Protein AF-A0A9P6WTS9-F1 (afdb_monomer_lite)

Sequence (95 aa):
MSLSFEYSVPVVHSTQSSPPSGQVRRLWNLSRLKEPEVQKLYVSTFGSLSAALLDQLQQLCASPPSTRPPIDHLNDELNAAIYSALDKSVGSRIG

Foldseek 3Di:
DDDDDDDDDPPPPPPVPPPPPPDPPQAFPVVCCVPPVLVVQLVVQLCVQCVVLVVVVVVCVVPPDPDDPPVVVSVVSNVVSNVVSSCRRRNGPPD

Secondary structure (DSSP, 8-state):
-----------------PPPTT-----B-GGGGGSHHHHHHHHHHHHHHHHHHHHHHHHHHHS--SSPP-HHHHHHHHHHHHHHHHHHHT-BS--

Radius of gyration: 22.13 Å; chains: 1; bounding box: 50×53×55 Å

Organism: Rhizopus oryzae (NCBI:txid64495)

Structure (mmCIF, N/CA/C/O backbone):
data_AF-A0A9P6WTS9-F1
#
_entry.id   AF-A0A9P6WTS9-F1
#
loop_
_atom_site.group_PDB
_atom_site.id
_atom_site.type_symbol
_atom_site.label_atom_id
_atom_site.label_alt_id
_atom_site.label_comp_id
_atom_site.label_asym_id
_atom_site.label_entity_id
_atom_site.label_seq_id
_atom_site.pdbx_PDB_ins_code
_atom_site.Cartn_x
_atom_site.Cartn_y
_atom_site.Cartn_z
_atom_site.occupancy
_atom_site.B_iso_or_equiv
_atom_site.auth_seq_id
_atom_site.auth_comp_id
_atom_site.auth_asym_id
_atom_site.auth_atom_id
_atom_site.pdbx_PDB_model_num
ATOM 1 N N . MET A 1 1 ? -26.601 42.557 -36.144 1.00 41.69 1 MET A N 1
ATOM 2 C CA . MET A 1 1 ? -26.711 41.091 -36.291 1.00 41.69 1 MET A CA 1
ATOM 3 C C . MET A 1 1 ? -26.482 40.495 -34.912 1.00 41.69 1 MET A C 1
ATOM 5 O O . MET A 1 1 ? -25.411 40.723 -34.368 1.00 41.69 1 MET A O 1
ATOM 9 N N . SER A 1 2 ? -27.483 39.838 -34.324 1.00 50.09 2 SER A N 1
ATOM 10 C CA . SER A 1 2 ? -27.382 39.219 -32.993 1.00 50.09 2 SER A CA 1
ATOM 11 C C . SER A 1 2 ? -27.346 37.704 -33.163 1.00 50.09 2 SER A C 1
ATOM 13 O O . SER A 1 2 ? -28.221 37.151 -33.825 1.00 50.09 2 SER A O 1
ATOM 15 N N . LEU A 1 3 ? -26.323 37.049 -32.617 1.00 57.09 3 LEU A N 1
ATOM 16 C CA . LEU A 1 3 ? -26.210 35.592 -32.609 1.00 57.09 3 LEU A CA 1
ATOM 17 C C . LEU A 1 3 ? -26.916 35.063 -31.357 1.00 57.09 3 LEU A C 1
ATOM 19 O O . LEU A 1 3 ? -26.455 35.308 -30.244 1.00 57.09 3 LEU A O 1
ATOM 23 N N . SER A 1 4 ? -28.036 34.365 -31.543 1.00 58.50 4 SER A N 1
ATOM 24 C CA . SER A 1 4 ? -28.670 33.585 -30.480 1.00 58.50 4 SER A CA 1
ATOM 25 C C . SER A 1 4 ? -28.094 32.174 -30.482 1.00 58.50 4 SER A C 1
ATOM 27 O O . SER A 1 4 ? -28.066 31.517 -31.521 1.00 58.50 4 SER A O 1
ATOM 29 N N . PHE A 1 5 ? -27.657 31.709 -29.314 1.00 61.00 5 PHE A N 1
ATOM 30 C CA . PHE A 1 5 ? -27.233 30.332 -29.096 1.00 61.00 5 PHE A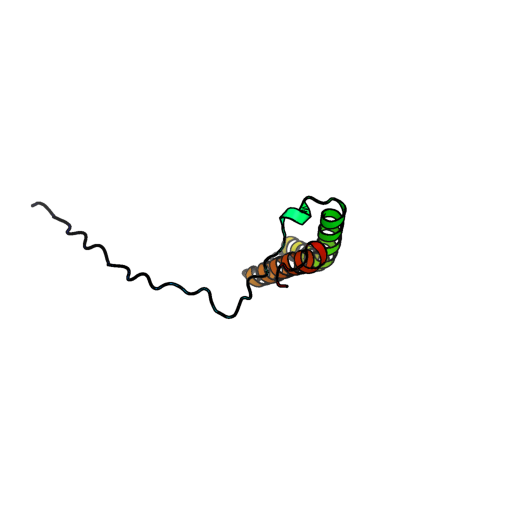 CA 1
ATOM 31 C C . PHE A 1 5 ? -28.347 29.594 -28.350 1.00 61.00 5 PHE A C 1
ATOM 33 O O . PHE A 1 5 ? -28.607 29.876 -27.183 1.00 61.00 5 PHE A O 1
ATOM 40 N N . GLU A 1 6 ? -29.008 28.657 -29.026 1.00 61.91 6 GLU A N 1
ATOM 41 C CA . GLU A 1 6 ? -29.852 27.653 -28.377 1.00 61.91 6 GLU A CA 1
ATOM 42 C C . GLU A 1 6 ? -28.940 26.590 -27.757 1.00 61.91 6 GLU A C 1
ATOM 44 O O . GLU A 1 6 ? -28.322 25.785 -28.456 1.00 61.91 6 GLU A O 1
ATOM 49 N N . TYR A 1 7 ? -28.824 26.600 -26.430 1.00 59.75 7 TYR A N 1
ATOM 50 C CA . TYR A 1 7 ? -28.170 25.523 -25.697 1.00 59.75 7 TYR A CA 1
ATOM 51 C C . TYR A 1 7 ? -29.172 24.379 -25.507 1.00 59.75 7 TYR A C 1
ATOM 53 O O . TYR A 1 7 ? -29.970 24.385 -24.572 1.00 59.75 7 TYR A O 1
ATOM 61 N N . SER A 1 8 ? -29.141 23.388 -26.400 1.00 62.81 8 SER A N 1
ATOM 62 C CA . SER A 1 8 ? -29.804 22.106 -26.148 1.00 62.81 8 SER A CA 1
ATOM 63 C C . SER A 1 8 ? -28.979 21.310 -25.141 1.00 62.81 8 SER A C 1
ATOM 65 O O . SER A 1 8 ? -27.866 20.878 -25.442 1.00 62.81 8 SER A O 1
ATOM 67 N N . VAL A 1 9 ? -29.526 21.120 -23.939 1.00 62.06 9 VAL A N 1
ATOM 68 C CA . VAL A 1 9 ? -28.945 20.238 -22.922 1.00 62.06 9 VAL A CA 1
ATOM 69 C C . VAL A 1 9 ? -29.034 18.807 -23.459 1.00 62.06 9 VAL A C 1
ATOM 71 O O . VAL A 1 9 ? -30.150 18.330 -23.683 1.00 62.06 9 VAL A O 1
ATOM 74 N N . PRO A 1 10 ? -27.919 18.088 -23.682 1.00 55.81 10 PRO A N 1
ATOM 75 C CA . PRO A 1 10 ? -28.020 16.669 -23.962 1.00 55.81 10 PRO A CA 1
ATOM 76 C C . PRO A 1 10 ? -28.634 16.021 -22.722 1.00 55.81 10 PRO A C 1
ATOM 78 O O . PRO A 1 10 ? -28.065 16.089 -21.631 1.00 55.81 10 PRO A O 1
ATOM 81 N N . VAL A 1 11 ? -29.817 15.420 -22.881 1.00 57.06 11 VAL A N 1
ATOM 82 C CA . VAL A 1 11 ? -30.363 14.479 -21.904 1.00 57.06 11 VAL A CA 1
ATOM 83 C C . VAL A 1 11 ? -29.363 13.335 -21.844 1.00 57.06 11 VAL A C 1
ATOM 85 O O . VAL A 1 11 ? -29.402 12.393 -22.633 1.00 57.06 11 VAL A O 1
ATOM 88 N N . VAL A 1 12 ? -28.408 13.454 -20.928 1.00 53.62 12 VAL A N 1
ATOM 89 C CA . VAL A 1 12 ? -27.649 12.324 -20.426 1.00 53.62 12 VAL A CA 1
ATOM 90 C C . VAL A 1 12 ? -28.691 11.420 -19.796 1.00 53.62 12 VAL A C 1
ATOM 92 O O . VAL A 1 12 ? -29.100 11.609 -18.652 1.00 53.62 12 VAL A O 1
ATOM 95 N N . HIS A 1 13 ? -29.175 10.459 -20.584 1.00 50.66 13 HIS A N 1
ATOM 96 C CA . HIS A 1 13 ? -29.730 9.242 -20.031 1.00 50.66 13 HIS A CA 1
ATOM 97 C C . HIS A 1 13 ? -28.701 8.787 -19.014 1.00 50.66 13 HIS A C 1
ATOM 99 O O . HIS A 1 13 ? -27.554 8.531 -19.383 1.00 50.66 13 HIS A O 1
ATOM 105 N N . SER A 1 14 ? -29.090 8.793 -17.742 1.00 51.31 14 SER A N 1
ATOM 106 C CA . SER A 1 14 ? -28.311 8.247 -16.649 1.00 51.31 14 SER A CA 1
ATOM 107 C C . SER A 1 14 ? -28.039 6.787 -16.983 1.00 51.31 14 SER A C 1
ATOM 109 O O . SER A 1 14 ? -28.777 5.893 -16.578 1.00 51.31 14 SER A O 1
ATOM 111 N N . THR A 1 15 ? -26.997 6.529 -17.770 1.00 49.44 15 THR A N 1
ATOM 112 C CA . THR A 1 15 ? -26.348 5.239 -17.811 1.00 49.44 15 THR A CA 1
ATOM 113 C C . THR A 1 15 ? -25.798 5.108 -16.413 1.00 49.44 15 THR A C 1
ATOM 115 O O . THR A 1 15 ? -24.747 5.662 -16.093 1.00 49.44 15 THR A O 1
ATOM 118 N N . GLN A 1 16 ? -26.599 4.480 -15.555 1.00 49.19 16 GLN A N 1
ATOM 119 C CA . GLN A 1 16 ? -26.169 3.858 -14.328 1.00 49.19 16 GLN A CA 1
ATOM 120 C C . GLN A 1 16 ? -24.933 3.056 -14.710 1.00 49.19 16 GLN A C 1
ATOM 122 O O . GLN A 1 16 ? -25.018 1.956 -15.252 1.00 49.19 16 GLN A O 1
ATOM 127 N N . SER A 1 17 ? -23.773 3.676 -14.530 1.00 48.22 17 SER A N 1
ATOM 128 C CA . SER A 1 17 ? -22.482 3.041 -14.625 1.00 48.22 17 SER A CA 1
ATOM 129 C C . SER A 1 17 ? -22.432 2.125 -13.419 1.00 48.22 17 SER A C 1
ATOM 131 O O . SER A 1 17 ? -21.929 2.474 -12.353 1.00 48.22 17 SER A O 1
ATOM 133 N N . SER A 1 18 ? -23.067 0.960 -13.566 1.00 49.69 18 SER A N 1
ATOM 134 C CA . SER A 1 18 ? -22.862 -0.167 -12.680 1.00 49.69 18 SER A CA 1
ATOM 135 C C . SER A 1 18 ? -21.351 -0.292 -12.519 1.00 49.69 18 SER A C 1
ATOM 137 O O . SER A 1 18 ? -20.653 -0.415 -13.533 1.00 49.69 18 SER A O 1
ATOM 139 N N . PRO A 1 19 ? -20.815 -0.165 -11.291 1.00 56.06 19 PRO A N 1
ATOM 140 C CA . PRO A 1 19 ? -19.388 -0.316 -11.092 1.00 56.06 19 PRO A CA 1
ATOM 141 C C . PRO A 1 19 ? -18.991 -1.684 -11.660 1.00 56.06 19 PRO A C 1
ATOM 143 O O . PRO A 1 19 ? -19.766 -2.635 -11.515 1.00 56.06 19 PRO A O 1
ATOM 146 N N . PRO A 1 20 ? -17.845 -1.790 -12.352 1.00 50.31 20 PRO A N 1
ATOM 147 C CA . PRO A 1 20 ? -17.446 -3.023 -13.011 1.00 50.31 20 PRO A CA 1
ATOM 148 C C . PRO A 1 20 ? -17.545 -4.190 -12.023 1.00 50.31 20 PRO A C 1
ATOM 150 O O . PRO A 1 20 ? -16.920 -4.175 -10.962 1.00 50.31 20 PRO A O 1
ATOM 153 N N . SER A 1 21 ? -18.346 -5.196 -12.385 1.00 46.19 21 SER A N 1
ATOM 154 C CA . SER A 1 21 ? -18.711 -6.380 -11.588 1.00 46.19 21 SER A CA 1
ATOM 155 C C . SER A 1 21 ? -17.529 -7.311 -11.233 1.00 46.19 21 SER A C 1
ATOM 157 O O . SER A 1 21 ? -17.739 -8.464 -10.867 1.00 46.19 21 SER A O 1
ATOM 159 N N . GLY A 1 22 ? -16.284 -6.845 -11.351 1.00 43.81 22 GLY A N 1
ATOM 160 C CA . GLY A 1 22 ? -15.066 -7.613 -11.078 1.00 43.81 22 GLY A CA 1
ATOM 161 C C . GLY A 1 22 ? -14.240 -7.105 -9.896 1.00 43.81 22 GLY A C 1
ATOM 162 O O . GLY A 1 22 ? -13.394 -7.837 -9.394 1.00 43.81 22 GLY A O 1
ATOM 163 N N . GLN A 1 23 ? -14.479 -5.885 -9.407 1.00 46.03 23 GLN A N 1
ATOM 164 C CA . GLN A 1 23 ? -13.842 -5.419 -8.177 1.00 46.03 23 GLN A CA 1
ATOM 165 C C . GLN A 1 23 ? -14.809 -5.639 -7.025 1.00 46.03 23 GLN A C 1
ATOM 167 O O . GLN A 1 23 ? -15.644 -4.786 -6.723 1.00 46.03 23 GLN A O 1
ATOM 172 N N . VAL A 1 24 ? -14.687 -6.796 -6.368 1.00 52.62 24 VAL A N 1
ATOM 173 C CA . VAL A 1 24 ? -15.181 -6.960 -4.998 1.00 52.62 24 VAL A CA 1
ATOM 174 C C . VAL A 1 24 ? -14.623 -5.775 -4.217 1.00 52.62 24 VAL A C 1
ATOM 176 O O . VAL A 1 24 ? -13.421 -5.720 -3.951 1.00 52.62 24 VAL A O 1
ATOM 179 N N . ARG A 1 25 ? -15.462 -4.772 -3.929 1.00 57.44 25 ARG A N 1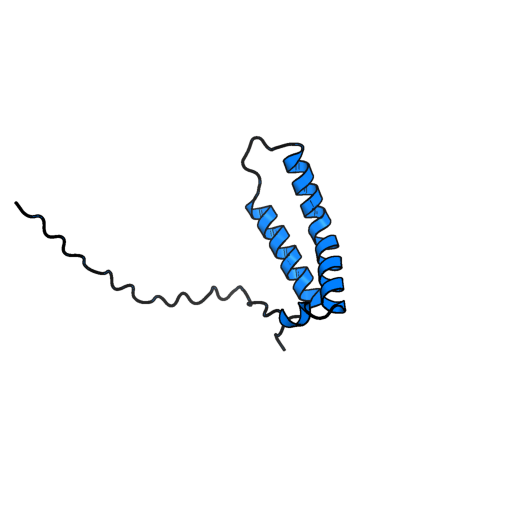
ATOM 180 C CA . ARG A 1 25 ? -15.064 -3.633 -3.103 1.00 57.44 25 ARG A CA 1
ATOM 181 C C . ARG A 1 25 ? -14.701 -4.223 -1.750 1.00 57.44 25 ARG A C 1
ATOM 183 O O . ARG A 1 25 ? -15.591 -4.567 -0.977 1.00 57.44 25 ARG A O 1
ATOM 190 N N . ARG A 1 26 ? -13.405 -4.405 -1.487 1.00 64.75 26 ARG A N 1
ATOM 191 C CA . ARG A 1 26 ? -12.925 -4.857 -0.181 1.00 64.75 26 ARG A CA 1
ATOM 192 C C . ARG A 1 26 ? -13.312 -3.775 0.817 1.00 64.75 26 ARG A C 1
ATOM 194 O O . ARG A 1 26 ? -12.767 -2.674 0.813 1.00 64.75 26 ARG A O 1
ATOM 201 N N . LEU A 1 27 ? -14.340 -4.060 1.607 1.00 77.19 27 LEU A N 1
ATOM 202 C CA . LEU A 1 27 ? -14.847 -3.147 2.620 1.00 77.19 27 LEU A CA 1
ATOM 203 C C . LEU A 1 27 ? -13.956 -3.280 3.853 1.00 77.19 27 LEU A C 1
ATOM 205 O O . LEU A 1 27 ? -14.248 -4.054 4.760 1.00 77.19 27 LEU A O 1
ATOM 209 N N . TRP A 1 28 ? -12.846 -2.551 3.884 1.00 86.00 28 TRP A N 1
ATOM 210 C CA . TRP A 1 28 ? -11.981 -2.516 5.059 1.00 86.00 28 TRP A CA 1
ATOM 211 C C . TRP A 1 28 ? -12.637 -1.761 6.210 1.00 86.00 28 TRP A C 1
ATOM 213 O O . TRP A 1 28 ? -13.214 -0.685 6.030 1.00 86.00 28 TRP A O 1
ATOM 223 N N . ASN A 1 29 ? -12.518 -2.296 7.425 1.00 83.75 29 ASN A N 1
ATOM 224 C CA . ASN A 1 29 ? -13.013 -1.621 8.619 1.00 83.75 29 ASN A CA 1
ATOM 225 C C . ASN A 1 29 ? -12.025 -0.541 9.092 1.00 83.75 29 ASN A C 1
ATOM 227 O O . ASN A 1 29 ? -11.372 -0.694 10.122 1.00 83.75 29 ASN A O 1
ATOM 231 N N . LEU A 1 30 ? -11.906 0.559 8.339 1.00 85.50 30 LEU A N 1
ATOM 232 C CA . LEU A 1 30 ? -10.911 1.615 8.588 1.00 85.50 30 LEU A CA 1
ATOM 233 C C . LEU A 1 30 ? -11.030 2.267 9.975 1.00 85.50 30 LEU A C 1
ATOM 235 O O . LEU A 1 30 ? -10.059 2.837 10.463 1.00 85.50 30 LEU A O 1
ATOM 239 N N . SER A 1 31 ? -12.179 2.158 10.654 1.00 85.69 31 SER A N 1
ATOM 240 C CA . SER A 1 31 ? -12.309 2.622 12.040 1.00 85.69 31 SER A CA 1
ATOM 241 C C . SER A 1 31 ? -11.350 1.905 12.993 1.00 85.69 31 SER A C 1
ATOM 243 O O . SER A 1 31 ? -10.938 2.504 13.982 1.00 85.69 31 SER A O 1
ATOM 245 N N . ARG A 1 32 ? -10.964 0.661 12.678 1.00 85.56 32 ARG A N 1
ATOM 246 C CA . ARG A 1 32 ? -10.007 -0.129 13.458 1.00 85.56 32 ARG A CA 1
ATOM 247 C C . ARG A 1 32 ? -8.571 0.374 13.343 1.00 85.56 32 ARG A C 1
ATOM 249 O O . ARG A 1 32 ? -7.789 0.110 14.239 1.00 85.56 32 ARG A O 1
ATOM 256 N N . LEU A 1 33 ? -8.220 1.166 12.320 1.00 85.88 33 LEU A N 1
ATOM 257 C CA . LEU A 1 33 ? -6.895 1.813 12.248 1.00 85.88 33 LEU A CA 1
ATOM 258 C C . LEU A 1 33 ? -6.647 2.794 13.403 1.00 85.88 33 LEU A C 1
ATOM 260 O O . LEU A 1 33 ? -5.512 3.206 13.616 1.00 85.88 33 LEU A O 1
ATOM 264 N N . LYS A 1 34 ? -7.695 3.180 14.141 1.00 85.88 34 LYS A N 1
ATOM 265 C CA . LYS A 1 34 ? -7.570 3.969 15.371 1.00 85.88 34 LYS A CA 1
ATOM 266 C C . LYS A 1 34 ? -7.056 3.141 16.552 1.00 85.88 34 LYS A C 1
ATOM 268 O O . LYS A 1 34 ? -6.615 3.717 17.541 1.00 85.88 34 LYS A O 1
ATOM 273 N N . GLU A 1 35 ? -7.143 1.813 16.479 1.00 91.06 35 GLU A N 1
ATOM 274 C CA . GLU A 1 35 ? -6.610 0.917 17.500 1.00 91.06 35 GLU A CA 1
ATOM 275 C C . GLU A 1 35 ? -5.078 0.859 17.360 1.00 91.06 35 GLU A C 1
ATOM 277 O O . GLU A 1 35 ? -4.577 0.557 16.274 1.00 91.06 35 GLU A O 1
ATOM 282 N N . PRO A 1 36 ? -4.312 1.104 18.435 1.00 89.38 36 PRO A N 1
ATOM 283 C CA . PRO A 1 36 ? -2.854 1.194 18.356 1.00 89.38 36 PRO A CA 1
ATOM 284 C C . PRO A 1 36 ? -2.194 -0.107 17.879 1.00 89.38 36 PRO A C 1
ATOM 286 O O . PRO A 1 36 ? -1.206 -0.063 17.151 1.00 89.38 36 PRO A O 1
ATOM 289 N N . GLU A 1 37 ? -2.752 -1.268 18.223 1.00 88.88 37 GLU A N 1
ATOM 290 C CA . GLU A 1 37 ? -2.214 -2.566 17.796 1.00 88.88 37 GLU A CA 1
ATOM 291 C C . GLU A 1 37 ? -2.451 -2.824 16.301 1.00 88.88 37 GLU A C 1
ATOM 293 O O . GLU A 1 37 ? -1.549 -3.259 15.585 1.00 88.88 37 GLU A O 1
ATOM 298 N N . VAL A 1 38 ? -3.633 -2.462 15.796 1.00 88.62 38 VAL A N 1
ATOM 299 C CA . VAL A 1 38 ? -3.972 -2.561 14.369 1.00 88.62 38 VAL A CA 1
ATOM 300 C C . VAL A 1 38 ? -3.148 -1.572 13.549 1.00 88.62 38 VAL A C 1
ATOM 302 O O . VAL A 1 38 ? -2.644 -1.923 12.483 1.00 88.62 38 VAL A O 1
ATOM 305 N N . GLN A 1 39 ? -2.960 -0.353 14.057 1.00 89.69 39 GLN A N 1
ATOM 306 C CA . GLN A 1 39 ? -2.117 0.657 13.427 1.00 89.69 39 GLN A CA 1
ATOM 307 C C . GLN A 1 39 ? -0.659 0.192 13.335 1.00 89.69 39 GLN A C 1
ATOM 309 O O . GLN A 1 39 ? -0.060 0.284 12.264 1.00 89.69 39 GLN A O 1
ATOM 314 N N . LYS A 1 40 ? -0.086 -0.341 14.424 1.00 92.19 40 LYS A N 1
ATOM 315 C CA . LYS A 1 40 ? 1.276 -0.900 14.419 1.00 92.19 40 LYS A CA 1
ATOM 316 C C . LYS A 1 40 ? 1.408 -2.039 13.413 1.00 92.19 40 LYS A C 1
ATOM 318 O O . LYS A 1 40 ? 2.374 -2.062 12.651 1.00 92.19 40 LYS A O 1
ATOM 323 N N . LEU A 1 41 ? 0.431 -2.948 13.375 1.00 91.88 41 LEU A N 1
ATOM 324 C CA . LEU A 1 41 ? 0.417 -4.057 12.426 1.00 91.88 41 LEU A CA 1
ATOM 325 C C . LEU A 1 41 ? 0.338 -3.559 10.978 1.00 91.88 41 LEU A C 1
ATOM 327 O O . LEU A 1 41 ? 1.087 -4.045 10.131 1.00 91.88 41 LEU A O 1
ATOM 331 N N . TYR A 1 42 ? -0.512 -2.565 10.699 1.00 92.38 42 TYR A N 1
ATOM 332 C CA . TYR A 1 42 ? -0.597 -1.921 9.389 1.00 92.38 42 TYR A CA 1
ATOM 333 C C . TYR A 1 42 ? 0.743 -1.304 8.987 1.00 92.38 42 TYR A C 1
ATOM 335 O O . TYR A 1 42 ? 1.239 -1.609 7.910 1.00 92.38 42 TYR A O 1
ATOM 343 N N . VAL A 1 43 ? 1.356 -0.487 9.849 1.00 91.81 43 VAL A N 1
ATOM 344 C CA . VAL A 1 43 ? 2.623 0.203 9.550 1.00 91.81 43 VAL A CA 1
ATOM 345 C C . VAL A 1 43 ? 3.761 -0.793 9.337 1.00 91.81 43 VAL A C 1
ATOM 347 O O . VAL A 1 43 ? 4.508 -0.660 8.372 1.00 91.81 43 VAL A O 1
ATOM 350 N N . SER A 1 44 ? 3.874 -1.812 10.193 1.00 93.50 44 SER A N 1
ATOM 351 C CA . SER A 1 44 ? 4.890 -2.858 10.047 1.00 93.50 44 SER A CA 1
ATOM 352 C C . SER A 1 44 ? 4.704 -3.639 8.747 1.00 93.50 44 SER A C 1
ATOM 354 O O . SER A 1 44 ? 5.657 -3.807 7.991 1.00 93.50 44 SER A O 1
ATOM 356 N N . THR A 1 45 ? 3.472 -4.061 8.455 1.00 91.19 45 THR A N 1
ATOM 357 C CA . THR A 1 45 ? 3.152 -4.825 7.244 1.00 91.19 45 THR A CA 1
ATOM 358 C C . THR A 1 45 ? 3.364 -3.986 5.990 1.00 91.19 45 THR A C 1
ATOM 360 O O . THR A 1 45 ? 3.993 -4.450 5.044 1.00 91.19 45 THR A O 1
ATOM 363 N N . PHE A 1 46 ? 2.867 -2.748 5.984 1.00 93.00 46 PHE A N 1
ATOM 364 C CA . PHE A 1 46 ? 3.040 -1.817 4.879 1.00 93.00 46 PHE A CA 1
ATOM 365 C C . PHE A 1 46 ? 4.520 -1.550 4.632 1.00 93.00 46 PHE A C 1
ATOM 367 O O . PHE A 1 46 ? 4.953 -1.695 3.501 1.00 93.00 46 PHE A O 1
ATOM 374 N N . GLY A 1 47 ? 5.305 -1.272 5.677 1.00 91.44 47 GLY A N 1
ATOM 375 C CA . GLY A 1 47 ? 6.745 -1.049 5.554 1.00 91.44 47 GLY A CA 1
ATOM 376 C C . GLY A 1 47 ? 7.484 -2.240 4.939 1.00 91.44 47 GLY A C 1
ATOM 377 O O . GLY A 1 47 ? 8.333 -2.046 4.075 1.00 91.44 47 GLY A O 1
ATOM 378 N N . SER A 1 48 ? 7.133 -3.472 5.322 1.00 92.44 48 SER A N 1
ATOM 379 C CA . SER A 1 48 ? 7.704 -4.674 4.699 1.00 92.44 48 SER A CA 1
ATOM 380 C C . SER A 1 48 ? 7.285 -4.843 3.236 1.00 92.44 48 SER A C 1
ATOM 382 O O . SER A 1 48 ? 8.113 -5.220 2.413 1.00 92.44 48 SER A O 1
ATOM 384 N N . LEU A 1 49 ? 6.023 -4.562 2.898 1.00 90.31 49 LEU A N 1
ATOM 385 C CA . LEU A 1 49 ? 5.507 -4.693 1.530 1.00 90.31 49 LEU A CA 1
ATOM 386 C C . LEU A 1 49 ? 6.025 -3.590 0.600 1.00 90.31 49 LEU A C 1
ATOM 388 O O . LEU A 1 49 ? 6.341 -3.854 -0.553 1.00 90.31 49 LEU A O 1
ATOM 392 N N . SER A 1 50 ? 6.148 -2.362 1.101 1.00 91.50 50 SER A N 1
ATOM 393 C CA . SER A 1 50 ? 6.622 -1.211 0.336 1.00 91.50 50 SER A CA 1
ATOM 394 C C . SER A 1 50 ? 8.146 -1.140 0.241 1.00 91.50 50 SER A C 1
ATOM 396 O O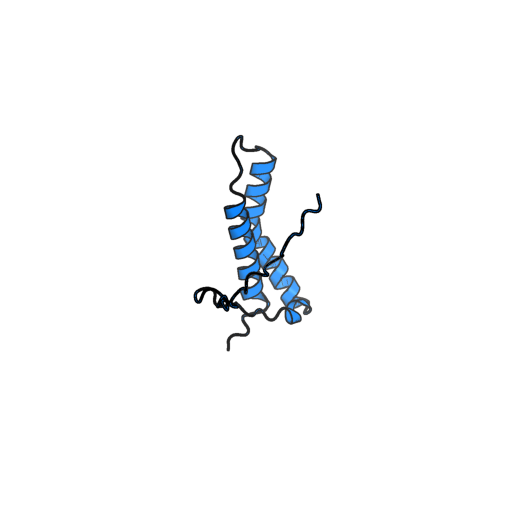 . SER A 1 50 ? 8.650 -0.255 -0.438 1.00 91.50 50 SER A O 1
ATOM 398 N N . ALA A 1 51 ? 8.895 -2.012 0.927 1.00 91.62 51 ALA A N 1
ATOM 399 C CA . ALA A 1 51 ? 10.359 -1.974 0.931 1.00 91.62 51 ALA A CA 1
ATOM 400 C C . ALA A 1 51 ? 10.944 -2.130 -0.482 1.00 91.62 51 ALA A C 1
ATOM 402 O O . ALA A 1 51 ? 11.799 -1.343 -0.879 1.00 91.62 51 ALA A O 1
ATOM 403 N N . ALA A 1 52 ? 10.431 -3.092 -1.258 1.00 87.38 52 ALA A N 1
ATOM 404 C CA . ALA A 1 52 ? 10.848 -3.306 -2.644 1.00 87.38 52 ALA A CA 1
ATOM 405 C C . ALA A 1 52 ? 10.479 -2.114 -3.543 1.00 87.38 52 ALA A C 1
ATOM 407 O O . ALA A 1 52 ? 11.298 -1.650 -4.330 1.00 87.38 52 ALA A O 1
ATOM 408 N N . LEU A 1 53 ? 9.276 -1.560 -3.363 1.00 89.31 53 LEU A N 1
ATOM 409 C CA . LEU A 1 53 ? 8.831 -0.365 -4.081 1.00 89.31 53 LEU A CA 1
ATOM 410 C C . LEU A 1 53 ? 9.720 0.852 -3.774 1.00 89.31 53 LEU A C 1
ATOM 412 O O . LEU A 1 53 ? 10.020 1.648 -4.663 1.00 89.31 53 LEU A O 1
ATOM 416 N N . LEU A 1 54 ? 10.142 1.009 -2.516 1.00 89.06 54 LEU A N 1
ATOM 417 C CA . LEU A 1 54 ? 11.013 2.101 -2.088 1.00 89.06 54 LEU A CA 1
ATOM 418 C C . LEU A 1 54 ? 12.400 1.990 -2.731 1.00 89.06 54 LEU A C 1
ATOM 420 O O . LEU A 1 54 ? 12.932 3.000 -3.185 1.00 89.06 54 LEU A O 1
ATOM 424 N N . ASP A 1 55 ? 12.948 0.776 -2.807 1.00 89.19 55 ASP A N 1
ATOM 425 C CA . ASP A 1 55 ? 14.216 0.486 -3.484 1.00 89.19 55 ASP A CA 1
ATOM 426 C C . ASP A 1 55 ? 14.135 0.826 -4.983 1.00 89.19 55 ASP A C 1
ATOM 428 O O . ASP A 1 55 ? 14.959 1.581 -5.504 1.00 89.19 55 ASP A O 1
ATOM 432 N N . GLN A 1 56 ? 13.054 0.412 -5.655 1.00 86.44 56 GLN A N 1
ATOM 433 C CA . GLN A 1 56 ? 12.799 0.770 -7.056 1.00 86.44 56 GLN A CA 1
ATOM 434 C C . GLN A 1 56 ? 12.684 2.287 -7.264 1.00 86.44 56 GLN A C 1
ATOM 436 O O . GLN A 1 56 ? 13.252 2.832 -8.212 1.00 86.44 56 GLN A O 1
ATOM 441 N N . LEU A 1 57 ? 11.969 2.992 -6.381 1.00 87.00 57 LEU A N 1
ATOM 442 C CA . LEU A 1 57 ? 11.857 4.454 -6.416 1.00 87.00 57 LEU A CA 1
ATOM 443 C C . LEU A 1 57 ? 13.214 5.133 -6.212 1.00 87.00 57 LEU A C 1
ATOM 445 O O . LEU A 1 57 ? 13.535 6.082 -6.927 1.00 87.00 57 LEU A O 1
ATOM 449 N N . GLN A 1 58 ? 14.023 4.647 -5.270 1.00 87.88 58 GLN A N 1
ATOM 450 C CA . GLN A 1 58 ? 15.375 5.156 -5.048 1.00 87.88 58 GLN A CA 1
ATOM 451 C C . GLN A 1 58 ? 16.254 4.957 -6.283 1.00 87.88 58 GLN A C 1
ATOM 453 O O . GLN A 1 58 ? 16.950 5.890 -6.682 1.00 87.88 58 GLN A O 1
ATOM 458 N N . GLN A 1 59 ? 16.175 3.795 -6.930 1.00 86.00 59 GLN A N 1
ATOM 459 C CA . GLN A 1 59 ? 16.931 3.503 -8.143 1.00 86.00 59 GLN A CA 1
ATOM 460 C C . GLN A 1 59 ? 16.504 4.392 -9.319 1.00 86.00 59 GLN A C 1
ATOM 462 O O . GLN A 1 59 ? 17.360 4.908 -10.035 1.00 86.00 59 GLN A O 1
ATOM 467 N N . LEU A 1 60 ? 15.201 4.640 -9.483 1.00 84.81 60 LEU A N 1
ATOM 468 C CA . LEU A 1 60 ? 14.675 5.562 -10.495 1.00 84.81 60 LEU A CA 1
ATOM 469 C C . LEU A 1 60 ? 15.103 7.013 -10.243 1.00 84.81 60 LEU A C 1
ATOM 471 O O . LEU A 1 60 ? 15.401 7.733 -11.190 1.00 84.81 60 LEU A O 1
ATOM 475 N N . CYS A 1 61 ? 15.159 7.450 -8.985 1.00 83.31 61 CYS A N 1
ATOM 476 C CA . CYS A 1 61 ? 15.666 8.777 -8.634 1.00 83.31 61 CYS A CA 1
ATOM 477 C C . CYS A 1 61 ? 17.184 8.891 -8.849 1.00 83.31 61 CYS A C 1
ATOM 479 O O . CYS A 1 61 ? 17.662 9.928 -9.304 1.00 83.31 61 CYS A O 1
ATOM 481 N N . ALA A 1 62 ? 17.942 7.839 -8.528 1.00 85.56 62 ALA A N 1
ATOM 482 C CA . ALA A 1 62 ? 19.394 7.802 -8.692 1.00 85.56 62 ALA A CA 1
ATOM 483 C C . ALA A 1 62 ? 19.823 7.663 -10.162 1.00 85.56 62 ALA A C 1
ATOM 485 O O . ALA A 1 62 ? 20.886 8.138 -10.555 1.00 85.56 62 ALA A O 1
ATOM 486 N N . SER A 1 63 ? 19.014 6.996 -10.979 1.00 80.31 63 SER A N 1
ATOM 487 C CA . SER A 1 63 ? 19.239 6.783 -12.407 1.00 80.31 63 SER A CA 1
ATOM 488 C C . SER A 1 63 ? 17.941 7.058 -13.163 1.00 80.31 63 SER A C 1
ATOM 490 O O . SER A 1 63 ? 17.224 6.116 -13.514 1.00 80.31 63 SER A O 1
ATOM 492 N N . PRO A 1 64 ? 17.614 8.344 -13.400 1.00 76.06 64 PRO A N 1
ATOM 493 C CA . PRO A 1 64 ? 16.385 8.713 -14.079 1.00 76.06 64 PRO A CA 1
ATOM 494 C C . PRO A 1 64 ? 16.367 8.086 -15.476 1.00 76.06 64 PRO A C 1
ATOM 496 O O . PRO A 1 64 ? 17.281 8.331 -16.273 1.00 76.06 64 PRO A O 1
ATOM 499 N N . PRO A 1 65 ? 15.357 7.257 -15.793 1.00 74.44 65 PRO A N 1
ATOM 500 C CA . PRO A 1 65 ? 15.257 6.668 -17.112 1.00 74.44 65 PRO A CA 1
ATOM 501 C C . PRO A 1 65 ? 15.052 7.773 -18.148 1.00 74.44 65 PRO A C 1
ATOM 503 O O . PRO A 1 65 ? 14.333 8.745 -17.924 1.00 74.44 65 PRO A O 1
ATOM 506 N N . SER A 1 66 ? 15.675 7.609 -19.315 1.00 71.50 66 SER A N 1
ATOM 507 C CA . SER A 1 66 ? 15.494 8.550 -20.426 1.00 71.50 66 SER A CA 1
ATOM 508 C C . SER A 1 66 ? 14.086 8.469 -21.035 1.00 71.50 66 SER A C 1
ATOM 510 O O . SER A 1 66 ? 13.673 9.371 -21.761 1.00 71.50 66 SER A O 1
ATOM 512 N N . THR A 1 67 ? 13.359 7.385 -20.762 1.00 71.12 67 THR A N 1
ATOM 513 C CA . THR A 1 67 ? 11.967 7.153 -21.147 1.00 71.12 67 THR A CA 1
ATOM 514 C C . THR A 1 67 ? 11.037 7.344 -19.953 1.00 71.12 67 THR A C 1
ATOM 516 O O . THR A 1 67 ? 11.459 7.293 -18.798 1.00 71.12 67 THR A O 1
ATOM 519 N N . ARG A 1 68 ? 9.744 7.563 -20.229 1.00 69.94 68 ARG A N 1
ATOM 520 C CA . ARG A 1 68 ? 8.725 7.716 -19.185 1.00 69.94 68 ARG A CA 1
ATOM 521 C C . ARG A 1 68 ? 8.798 6.520 -18.217 1.00 69.94 68 ARG A C 1
ATOM 523 O O . ARG A 1 68 ? 8.634 5.389 -18.680 1.00 69.94 68 ARG A O 1
ATOM 530 N N . PRO A 1 69 ? 9.026 6.744 -16.909 1.00 70.06 69 PRO A N 1
ATOM 531 C CA . PRO A 1 69 ? 9.076 5.657 -15.945 1.00 70.06 69 PRO A CA 1
ATOM 532 C C . PRO A 1 69 ? 7.724 4.930 -15.897 1.00 70.06 69 PRO A C 1
ATOM 534 O O . PRO A 1 69 ? 6.692 5.541 -16.203 1.00 70.06 69 PRO A O 1
ATOM 537 N N . PRO A 1 70 ? 7.700 3.645 -15.508 1.00 79.12 70 PRO A N 1
ATOM 538 C CA . PRO A 1 70 ? 6.482 2.844 -15.436 1.00 79.12 70 PRO A CA 1
ATOM 539 C C . PRO A 1 70 ? 5.639 3.238 -14.208 1.00 79.12 70 PRO A C 1
ATOM 541 O O . PRO A 1 70 ? 5.467 2.464 -13.272 1.00 79.12 70 PRO A O 1
ATOM 544 N N . ILE A 1 71 ? 5.130 4.474 -14.202 1.00 83.31 71 ILE A N 1
ATOM 545 C CA . ILE A 1 71 ? 4.377 5.075 -13.090 1.00 83.31 71 ILE A CA 1
ATOM 546 C C . ILE A 1 71 ? 3.131 4.253 -12.764 1.00 83.31 71 ILE A C 1
ATOM 548 O O . ILE A 1 71 ? 2.822 4.074 -11.591 1.00 83.31 71 ILE A O 1
ATOM 552 N N . ASP A 1 72 ? 2.443 3.728 -13.779 1.00 86.44 72 ASP A N 1
ATOM 553 C CA . ASP A 1 72 ? 1.246 2.907 -13.580 1.00 86.44 72 ASP A CA 1
ATOM 554 C C . ASP A 1 72 ? 1.576 1.628 -12.800 1.00 86.44 72 ASP A C 1
ATOM 556 O O . ASP A 1 72 ? 0.891 1.302 -11.838 1.00 86.44 72 ASP A O 1
ATOM 560 N N . HIS A 1 73 ? 2.701 0.980 -13.116 1.00 85.31 73 HIS A N 1
ATOM 561 C CA . HIS A 1 73 ? 3.159 -0.203 -12.390 1.00 85.31 73 HIS A CA 1
ATOM 562 C C . HIS A 1 73 ? 3.532 0.114 -10.936 1.00 85.31 73 HIS A C 1
ATOM 564 O O . HIS A 1 73 ? 3.149 -0.620 -10.030 1.00 85.31 73 HIS A O 1
ATOM 570 N N . LEU A 1 74 ? 4.225 1.233 -10.693 1.00 87.62 74 LEU A N 1
ATOM 571 C CA . LEU A 1 74 ? 4.539 1.683 -9.331 1.00 87.62 74 LEU A CA 1
ATOM 572 C C . LEU A 1 74 ? 3.269 1.988 -8.529 1.00 87.62 74 LEU A C 1
ATOM 574 O O . LEU A 1 74 ? 3.207 1.724 -7.330 1.00 87.62 74 LEU A O 1
ATOM 578 N N . ASN A 1 75 ? 2.257 2.554 -9.186 1.00 89.25 75 ASN A N 1
ATOM 579 C CA . ASN A 1 75 ? 0.970 2.839 -8.570 1.00 89.25 75 ASN A CA 1
ATOM 580 C C . ASN A 1 75 ? 0.219 1.541 -8.245 1.00 89.25 75 ASN A C 1
ATOM 582 O O . ASN A 1 75 ? -0.324 1.409 -7.152 1.00 89.25 75 ASN A O 1
ATOM 586 N N . ASP A 1 76 ? 0.231 0.561 -9.146 1.00 88.94 76 ASP A N 1
ATOM 587 C CA . ASP A 1 76 ? -0.361 -0.756 -8.907 1.00 88.94 76 ASP A CA 1
ATOM 58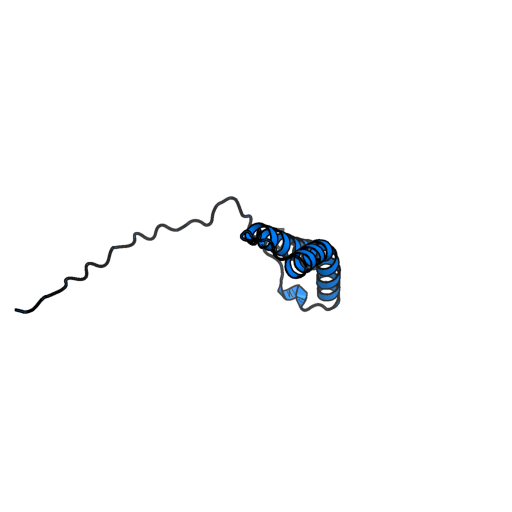8 C C . ASP A 1 76 ? 0.318 -1.482 -7.738 1.00 88.94 76 ASP A C 1
ATOM 590 O O . ASP A 1 76 ? -0.376 -1.974 -6.848 1.00 88.94 76 ASP A O 1
ATOM 594 N N . GLU A 1 77 ? 1.652 -1.478 -7.679 1.00 89.44 77 GLU A N 1
ATOM 595 C CA . GLU A 1 77 ? 2.437 -2.034 -6.566 1.00 89.44 77 GLU A CA 1
ATOM 596 C C . GLU A 1 77 ? 2.131 -1.321 -5.240 1.00 89.44 77 GLU A C 1
ATOM 598 O O . GLU A 1 77 ? 1.887 -1.964 -4.216 1.00 89.44 77 GLU A O 1
ATOM 603 N N . LEU A 1 78 ? 2.066 0.016 -5.247 1.00 90.25 78 LEU A N 1
ATOM 604 C CA . LEU A 1 78 ? 1.701 0.795 -4.063 1.00 90.25 78 LEU A CA 1
ATOM 605 C C . LEU A 1 78 ? 0.286 0.458 -3.586 1.00 90.25 78 LEU A C 1
ATOM 607 O O . LEU A 1 78 ? 0.071 0.203 -2.399 1.00 90.25 78 LEU A O 1
ATOM 611 N N . ASN A 1 79 ? -0.680 0.440 -4.503 1.00 91.06 79 ASN A N 1
ATOM 612 C CA . ASN A 1 79 ? -2.059 0.083 -4.194 1.00 91.06 79 ASN A CA 1
ATOM 613 C C . ASN A 1 79 ? -2.136 -1.349 -3.659 1.00 91.06 79 ASN A C 1
ATOM 615 O O . ASN A 1 79 ? -2.797 -1.586 -2.649 1.00 91.06 79 ASN A O 1
ATOM 619 N N . ALA A 1 80 ? -1.409 -2.295 -4.257 1.00 90.00 80 ALA A N 1
ATOM 620 C CA . ALA A 1 80 ? -1.328 -3.671 -3.785 1.00 90.00 80 ALA A CA 1
ATOM 621 C C . ALA A 1 80 ? -0.748 -3.763 -2.365 1.00 90.00 80 ALA A C 1
ATOM 623 O O . ALA A 1 80 ? -1.294 -4.500 -1.535 1.00 90.00 80 ALA A O 1
ATOM 624 N N . ALA A 1 81 ? 0.293 -2.986 -2.052 1.00 91.19 81 ALA A N 1
ATOM 625 C CA . ALA A 1 81 ? 0.882 -2.920 -0.718 1.00 91.19 81 ALA A CA 1
ATOM 626 C C . ALA A 1 81 ? -0.106 -2.354 0.314 1.00 91.19 81 ALA A C 1
ATOM 628 O O . ALA A 1 81 ? -0.292 -2.953 1.375 1.00 91.19 81 ALA A O 1
ATOM 629 N N . ILE A 1 82 ? -0.800 -1.255 -0.011 1.00 90.06 82 ILE A N 1
ATOM 630 C CA . ILE A 1 82 ? -1.842 -0.666 0.847 1.00 90.06 82 ILE A CA 1
ATOM 631 C C . ILE A 1 82 ? -2.957 -1.684 1.089 1.00 90.06 82 ILE A C 1
ATOM 633 O O . ILE A 1 82 ? -3.318 -1.954 2.232 1.00 90.06 82 ILE A O 1
ATOM 637 N N . TYR A 1 83 ? -3.488 -2.286 0.027 1.00 89.31 83 TYR A N 1
ATOM 638 C CA . TYR A 1 83 ? -4.603 -3.223 0.121 1.00 89.31 83 TYR A CA 1
ATOM 639 C C . TYR A 1 83 ? -4.240 -4.475 0.913 1.00 89.31 83 TYR A C 1
ATOM 641 O O . TYR A 1 83 ? -5.040 -4.926 1.727 1.00 89.31 83 TYR A O 1
ATOM 649 N N . SER A 1 84 ? -3.036 -5.009 0.719 1.00 88.81 84 SER A N 1
ATOM 650 C CA . SER A 1 84 ? -2.549 -6.181 1.452 1.00 88.81 84 SER A CA 1
ATOM 651 C C . SER A 1 84 ? -2.270 -5.861 2.922 1.00 88.81 84 SER A C 1
ATOM 653 O O . SER A 1 84 ? -2.570 -6.671 3.799 1.00 88.81 84 SER A O 1
ATOM 655 N N . ALA A 1 85 ? -1.743 -4.670 3.221 1.00 89.88 85 ALA A N 1
ATOM 656 C CA . ALA A 1 85 ? -1.546 -4.218 4.595 1.00 89.88 85 ALA A CA 1
ATOM 657 C C . ALA A 1 85 ? -2.881 -3.993 5.319 1.00 89.88 85 ALA A C 1
ATOM 659 O O . ALA A 1 85 ? -3.024 -4.366 6.486 1.00 89.88 85 ALA A O 1
ATOM 660 N N . LEU A 1 86 ? -3.879 -3.427 4.637 1.00 89.69 86 LEU A N 1
ATOM 661 C CA . LEU A 1 86 ? -5.232 -3.275 5.172 1.00 89.69 86 LEU A CA 1
ATOM 662 C C . LEU A 1 86 ? -5.907 -4.634 5.389 1.00 89.69 86 LEU A C 1
ATOM 664 O O . LEU A 1 86 ? -6.491 -4.864 6.445 1.00 89.69 86 LEU A O 1
ATOM 668 N N . ASP A 1 87 ? -5.778 -5.561 4.441 1.00 87.06 87 ASP A N 1
ATOM 669 C CA . ASP A 1 87 ? -6.344 -6.907 4.560 1.00 87.06 87 ASP A CA 1
ATOM 670 C C . ASP A 1 87 ? -5.819 -7.642 5.803 1.00 87.06 87 ASP A C 1
ATOM 672 O O . ASP A 1 87 ? -6.602 -8.174 6.589 1.00 87.06 87 ASP A O 1
ATOM 676 N N . LYS A 1 88 ? -4.509 -7.553 6.059 1.00 85.56 88 LYS A N 1
ATOM 677 C CA . LYS A 1 88 ? -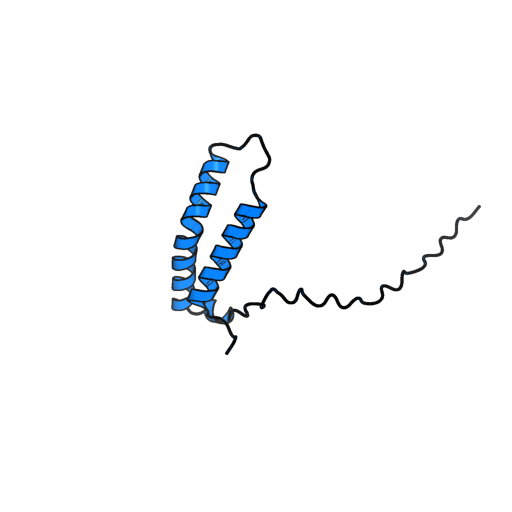3.873 -8.164 7.235 1.00 85.56 88 LYS A CA 1
ATOM 678 C C . LYS A 1 88 ? -4.173 -7.460 8.561 1.00 85.56 88 LYS A C 1
ATOM 680 O O . LYS A 1 88 ? -4.144 -8.113 9.599 1.00 85.56 88 LYS A O 1
ATOM 685 N N . SER A 1 89 ? -4.410 -6.147 8.554 1.00 85.50 89 SER A N 1
ATOM 686 C CA . SER A 1 89 ? -4.543 -5.353 9.787 1.00 85.50 89 SER A CA 1
ATOM 687 C C . SER A 1 89 ? -5.992 -5.168 10.233 1.00 85.50 89 SER A C 1
ATOM 689 O O . SER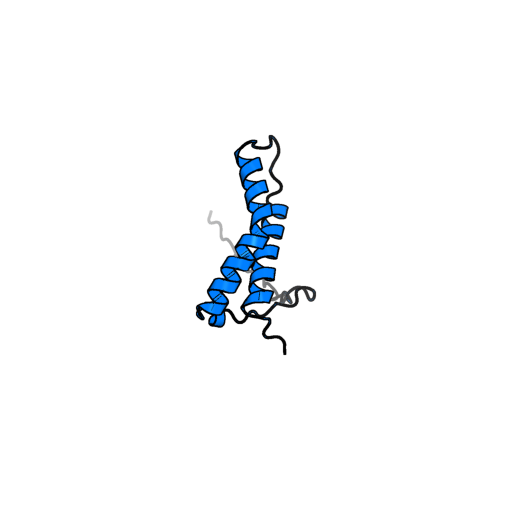 A 1 89 ? -6.357 -5.525 11.353 1.00 85.50 89 SER A O 1
ATOM 691 N N . VAL A 1 90 ? -6.836 -4.605 9.371 1.00 82.62 90 VAL A N 1
ATOM 692 C CA . VAL A 1 90 ? -8.225 -4.269 9.710 1.00 82.62 90 VAL A CA 1
ATOM 693 C C . VAL A 1 90 ? -9.202 -5.394 9.383 1.00 82.62 90 VAL A C 1
ATOM 695 O O . VAL A 1 90 ? -10.261 -5.465 10.016 1.00 82.62 90 VAL A O 1
ATOM 698 N N . GLY A 1 91 ? -8.832 -6.286 8.458 1.00 69.81 91 GLY A N 1
ATOM 699 C CA . GLY A 1 91 ? -9.688 -7.355 7.953 1.00 69.81 91 GLY A CA 1
ATOM 700 C C . GLY A 1 91 ? -10.796 -6.842 7.026 1.00 69.81 91 GLY A C 1
ATOM 701 O O . GLY A 1 91 ? -11.148 -5.655 7.013 1.00 69.81 91 GLY A O 1
ATOM 702 N N . SER A 1 92 ? -11.349 -7.750 6.227 1.00 64.94 92 SER A N 1
ATOM 703 C CA . SER A 1 92 ? -12.473 -7.466 5.334 1.00 64.94 92 SER A CA 1
ATOM 704 C C . SER A 1 92 ? -13.802 -7.560 6.096 1.00 64.94 92 SER A C 1
ATOM 706 O O . SER A 1 92 ? -14.016 -8.512 6.839 1.00 64.94 92 SER A O 1
ATOM 708 N N . ARG A 1 93 ? -14.721 -6.599 5.919 1.00 60.72 93 ARG A N 1
ATOM 709 C CA . ARG A 1 93 ? -16.082 -6.631 6.509 1.00 60.72 93 ARG A CA 1
ATOM 710 C C . ARG A 1 93 ? -17.017 -7.658 5.858 1.00 60.72 93 ARG A C 1
ATOM 712 O O . ARG A 1 93 ? -18.198 -7.687 6.193 1.00 60.72 93 ARG A O 1
ATOM 719 N N . ILE A 1 94 ? -16.528 -8.445 4.906 1.00 51.16 94 ILE A N 1
ATOM 720 C CA . ILE A 1 94 ? -17.329 -9.450 4.213 1.00 51.16 94 ILE A CA 1
ATOM 721 C C . ILE A 1 94 ? -17.343 -10.700 5.102 1.00 51.16 94 ILE A C 1
ATOM 723 O O . ILE A 1 94 ? -16.423 -11.515 5.047 1.00 51.16 94 ILE A O 1
ATOM 727 N N . GLY A 1 95 ? -18.332 -10.753 5.994 1.00 44.97 95 GLY A N 1
ATOM 728 C CA . GLY A 1 95 ? -18.794 -11.974 6.652 1.00 44.97 95 GLY A CA 1
ATOM 729 C C . GLY A 1 95 ? -19.917 -12.605 5.847 1.00 44.97 95 GLY A C 1
ATOM 730 O O . GLY A 1 95 ? -20.678 -11.831 5.220 1.00 44.97 95 GLY A O 1
#

pLDDT: mean 76.05, std 16.21, range [41.69, 93.5]